Protein AF-A0A967XP39-F1 (afdb_monomer_lite)

Radius of gyration: 15.96 Å; chains: 1; bounding box: 36×18×40 Å

Sequence (57 aa):
MSGDRWDWRVAHFDRLSGTDDLRLGIEAGQSVDEITAGWPDQLTAFEALRSPYLIYP

Structure (mmCIF, N/CA/C/O backbone):
data_AF-A0A967XP39-F1
#
_entry.id   AF-A0A967XP39-F1
#
loop_
_atom_site.group_PDB
_atom_site.id
_atom_site.type_symbol
_atom_site.label_atom_id
_atom_site.label_alt_id
_atom_site.label_comp_id
_atom_site.label_asym_id
_atom_site.label_entity_id
_atom_site.label_seq_id
_atom_site.pdbx_PDB_ins_code
_atom_site.Cartn_x
_atom_site.Cartn_y
_atom_site.Cartn_z
_atom_site.occupancy
_atom_site.B_iso_or_equiv
_atom_site.auth_seq_id
_atom_site.auth_comp_id
_atom_site.auth_asym_id
_atom_site.auth_atom_id
_atom_site.pdbx_PDB_model_num
ATOM 1 N N . MET A 1 1 ? 17.475 13.554 -13.364 1.00 57.75 1 MET A N 1
ATOM 2 C CA . MET A 1 1 ? 17.121 12.139 -13.606 1.00 57.75 1 MET A CA 1
ATOM 3 C C . MET A 1 1 ? 18.322 11.288 -13.234 1.00 57.75 1 MET A C 1
ATOM 5 O O . MET A 1 1 ? 19.421 11.699 -13.584 1.00 57.75 1 MET A O 1
ATOM 9 N N . SER A 1 2 ? 18.150 10.156 -12.541 1.00 68.62 2 SER A N 1
ATOM 10 C CA . SER A 1 2 ? 19.276 9.269 -12.171 1.00 68.62 2 SER A CA 1
ATOM 11 C C . SER A 1 2 ? 20.047 8.686 -13.366 1.00 68.62 2 SER A C 1
ATOM 13 O O . SER A 1 2 ? 21.118 8.117 -13.161 1.00 68.62 2 SER A O 1
ATOM 15 N N . GLY A 1 3 ? 19.556 8.868 -14.599 1.00 78.44 3 GLY A N 1
ATOM 16 C CA . GLY A 1 3 ? 20.213 8.388 -15.815 1.00 78.44 3 GLY A CA 1
ATOM 17 C C . GLY A 1 3 ? 20.429 6.876 -15.773 1.00 78.44 3 GLY A C 1
ATOM 18 O O . GLY A 1 3 ? 19.726 6.161 -15.064 1.00 78.44 3 GLY A O 1
ATOM 19 N N . ASP A 1 4 ? 21.453 6.407 -16.477 1.00 83.81 4 ASP A N 1
ATOM 20 C CA . ASP A 1 4 ? 21.735 4.976 -16.668 1.00 83.81 4 ASP A CA 1
ATOM 21 C C . ASP A 1 4 ? 22.224 4.246 -15.402 1.00 83.81 4 ASP A C 1
ATOM 23 O O . ASP A 1 4 ? 22.504 3.053 -15.436 1.00 83.81 4 ASP A O 1
ATOM 27 N N . ARG A 1 5 ? 22.378 4.956 -14.276 1.00 82.81 5 ARG A N 1
ATOM 28 C CA . ARG A 1 5 ? 22.857 4.404 -12.994 1.00 82.81 5 ARG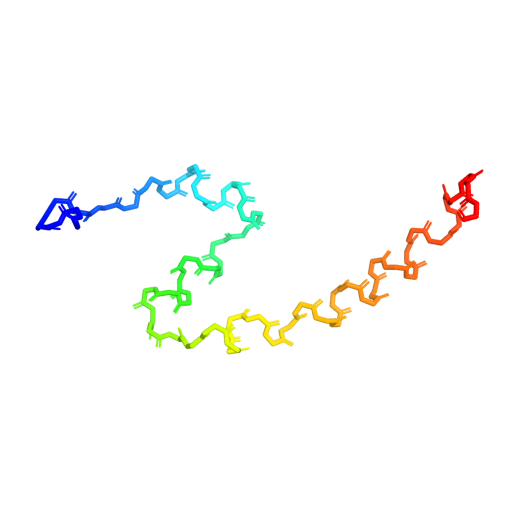 A CA 1
ATOM 29 C C . ARG A 1 5 ? 21.744 4.222 -11.967 1.00 82.81 5 ARG A C 1
ATOM 31 O O . ARG A 1 5 ? 22.028 4.084 -10.777 1.00 82.81 5 ARG A O 1
ATOM 38 N N . TRP A 1 6 ? 20.491 4.316 -12.393 1.00 85.50 6 TRP A N 1
ATOM 39 C CA . TRP A 1 6 ? 19.372 4.078 -11.499 1.00 85.50 6 TRP A CA 1
ATOM 40 C C . TRP A 1 6 ? 19.281 2.591 -11.146 1.00 85.50 6 TRP A C 1
ATOM 42 O O . TRP A 1 6 ? 19.294 1.740 -12.029 1.00 85.50 6 TRP A O 1
ATOM 52 N N . ASP A 1 7 ? 19.190 2.313 -9.849 1.00 89.88 7 ASP A N 1
ATOM 53 C CA . ASP A 1 7 ? 18.947 0.984 -9.303 1.00 89.88 7 ASP A CA 1
ATOM 54 C C . ASP A 1 7 ? 18.205 1.120 -7.968 1.00 89.88 7 ASP A C 1
ATOM 56 O O . ASP A 1 7 ? 18.325 2.134 -7.262 1.00 89.88 7 ASP A O 1
ATOM 60 N N . TRP A 1 8 ? 17.439 0.099 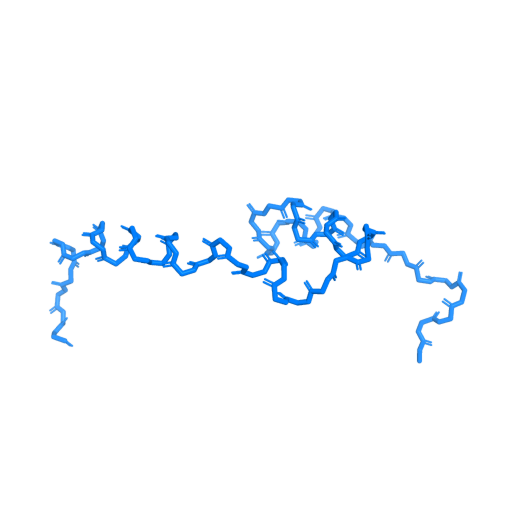-7.606 1.00 92.44 8 TRP A N 1
ATOM 61 C CA . TRP A 1 8 ? 16.708 0.063 -6.354 1.00 92.44 8 TRP A CA 1
ATOM 62 C C . TRP A 1 8 ? 17.644 -0.165 -5.173 1.00 92.44 8 TRP A C 1
ATOM 64 O O . TRP A 1 8 ? 18.488 -1.058 -5.143 1.00 92.44 8 TRP A O 1
ATOM 74 N N . ARG A 1 9 ? 17.386 0.553 -4.081 1.00 94.94 9 ARG A N 1
ATOM 75 C CA . ARG A 1 9 ? 17.811 0.108 -2.749 1.00 94.94 9 ARG A CA 1
ATOM 76 C C . ARG A 1 9 ? 16.770 -0.870 -2.207 1.00 94.94 9 ARG A C 1
ATOM 78 O O . ARG A 1 9 ? 16.097 -0.538 -1.239 1.00 94.94 9 ARG A O 1
ATOM 85 N N . VAL A 1 10 ? 16.643 -2.042 -2.840 1.00 94.62 10 VAL A N 1
ATOM 86 C CA . VAL A 1 10 ? 15.554 -3.029 -2.640 1.00 94.62 10 VAL A CA 1
ATOM 87 C C . VAL A 1 10 ? 15.185 -3.200 -1.165 1.00 94.62 10 VAL A C 1
ATOM 89 O O . VAL A 1 10 ? 14.081 -2.860 -0.763 1.00 94.62 10 VAL A O 1
ATOM 92 N N . ALA A 1 11 ? 16.147 -3.592 -0.324 1.00 95.25 11 ALA A N 1
ATOM 93 C CA . ALA A 1 11 ? 15.895 -3.837 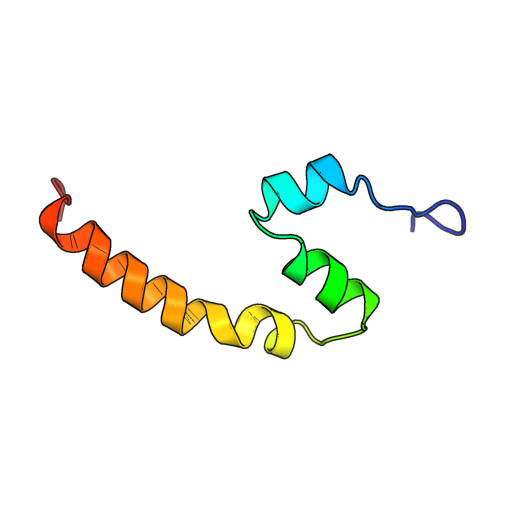1.098 1.00 95.25 11 ALA A CA 1
ATOM 94 C C . ALA A 1 11 ? 15.384 -2.606 1.872 1.00 95.25 11 ALA A C 1
ATOM 96 O O . ALA A 1 11 ? 14.651 -2.748 2.846 1.00 95.25 11 ALA A O 1
ATOM 97 N N . HIS A 1 12 ? 15.788 -1.397 1.476 1.00 95.88 12 HIS A N 1
ATOM 98 C CA . HIS A 1 12 ? 15.310 -0.168 2.107 1.00 95.88 12 HIS A CA 1
ATOM 99 C C . HIS A 1 12 ? 13.937 0.237 1.580 1.00 95.88 12 HIS A C 1
ATOM 101 O O . HIS A 1 12 ? 13.101 0.668 2.366 1.00 95.88 12 HIS A O 1
ATOM 107 N N . PHE A 1 13 ? 13.716 0.098 0.273 1.00 96.88 13 PHE A N 1
ATOM 108 C CA . PHE A 1 13 ? 12.455 0.447 -0.365 1.00 96.88 13 PHE A CA 1
ATOM 109 C C . PHE A 1 13 ? 11.331 -0.462 0.134 1.00 96.88 13 PHE A C 1
ATOM 111 O O . PHE A 1 13 ? 10.395 0.028 0.757 1.00 96.88 13 PHE A O 1
ATOM 118 N N . ASP A 1 14 ? 11.498 -1.779 0.003 1.00 97.56 14 ASP A N 1
ATOM 119 C CA . ASP A 1 14 ? 10.481 -2.765 0.379 1.00 97.56 14 ASP A CA 1
ATOM 120 C C . ASP A 1 14 ? 10.171 -2.682 1.889 1.00 97.56 14 ASP A C 1
ATOM 122 O O . ASP A 1 14 ? 9.025 -2.801 2.318 1.00 97.56 14 ASP A O 1
ATOM 126 N N . ARG A 1 15 ? 11.175 -2.363 2.723 1.00 97.44 15 ARG A N 1
ATOM 127 C CA . ARG A 1 15 ? 10.981 -2.141 4.166 1.00 97.44 15 ARG A CA 1
ATOM 128 C C . ARG A 1 15 ? 10.177 -0.880 4.485 1.00 97.44 15 ARG A C 1
ATOM 130 O O . ARG A 1 15 ? 9.418 -0.895 5.450 1.00 97.44 15 ARG A O 1
ATOM 137 N N . LEU A 1 16 ? 10.378 0.210 3.746 1.00 97.44 16 LEU A N 1
ATOM 138 C CA . LEU A 1 16 ? 9.600 1.441 3.927 1.00 97.44 16 LEU A CA 1
ATOM 139 C C . LEU A 1 16 ? 8.159 1.254 3.448 1.00 97.44 16 LEU A C 1
ATOM 141 O O . LEU A 1 16 ? 7.238 1.753 4.087 1.00 97.44 16 LEU A O 1
ATOM 145 N N . SER A 1 17 ? 7.979 0.522 2.352 1.00 95.56 17 SER A N 1
ATOM 146 C CA . SER A 1 17 ? 6.675 0.210 1.769 1.00 95.56 17 SER A CA 1
ATOM 147 C C . SER A 1 17 ? 5.911 -0.866 2.541 1.00 95.56 17 SER A C 1
ATOM 149 O O . SER A 1 17 ? 4.696 -0.958 2.410 1.00 95.56 17 SER A O 1
ATOM 151 N N . GLY A 1 18 ? 6.606 -1.676 3.343 1.00 95.69 18 GLY A N 1
ATOM 152 C CA . GLY A 1 18 ? 6.025 -2.802 4.077 1.00 95.69 18 GLY A CA 1
ATOM 153 C C . GLY A 1 18 ? 5.731 -4.033 3.210 1.00 95.69 18 GLY A C 1
ATOM 154 O O . GLY A 1 18 ? 5.199 -5.010 3.728 1.00 95.69 18 GLY A O 1
ATOM 155 N N . THR A 1 19 ? 6.075 -3.991 1.921 1.00 95.81 19 THR A N 1
ATOM 156 C CA . THR A 1 19 ? 5.904 -5.058 0.924 1.00 95.81 19 THR A CA 1
ATOM 157 C C . THR A 1 19 ? 6.834 -4.803 -0.271 1.00 95.81 19 THR A C 1
ATOM 159 O O . THR A 1 19 ? 7.250 -3.664 -0.502 1.00 95.81 19 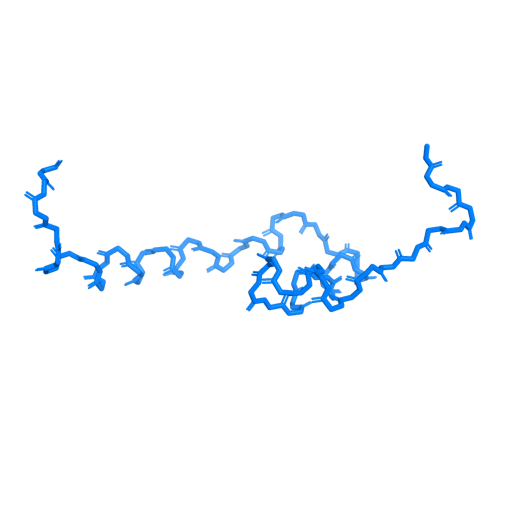THR A O 1
ATOM 162 N N . ASP A 1 20 ? 7.154 -5.843 -1.038 1.00 97.31 20 ASP A N 1
ATOM 163 C CA . ASP A 1 20 ? 7.821 -5.749 -2.340 1.00 97.31 20 ASP A CA 1
ATOM 164 C C . ASP A 1 20 ? 6.845 -5.487 -3.500 1.00 97.31 20 ASP A C 1
ATOM 166 O O . ASP A 1 20 ? 7.274 -5.014 -4.556 1.00 97.31 20 ASP A O 1
ATOM 170 N N . ASP A 1 21 ? 5.539 -5.692 -3.294 1.00 96.25 21 ASP A N 1
ATOM 171 C CA . ASP A 1 21 ? 4.494 -5.502 -4.311 1.00 96.25 21 ASP A CA 1
ATOM 172 C C . ASP A 1 21 ? 4.545 -4.113 -4.961 1.00 96.25 21 ASP A C 1
ATOM 174 O O . ASP A 1 21 ? 4.383 -3.982 -6.172 1.00 96.25 21 ASP A O 1
ATOM 178 N N . LEU A 1 22 ? 4.829 -3.061 -4.178 1.00 96.50 22 LEU A N 1
ATOM 179 C CA . LEU A 1 22 ? 4.935 -1.695 -4.700 1.00 96.50 22 LEU A CA 1
ATOM 180 C C . LEU A 1 22 ? 6.073 -1.568 -5.720 1.00 96.50 22 LEU A C 1
ATOM 182 O O . LEU A 1 22 ? 5.904 -0.955 -6.773 1.00 96.50 22 LEU A O 1
ATOM 186 N N . ARG A 1 23 ? 7.243 -2.137 -5.414 1.00 97.12 23 ARG A N 1
ATOM 187 C CA . ARG A 1 23 ? 8.405 -2.093 -6.306 1.00 97.12 23 ARG A CA 1
ATOM 188 C C . ARG A 1 23 ? 8.146 -2.924 -7.555 1.00 97.12 23 ARG A C 1
ATOM 190 O O . ARG A 1 23 ? 8.389 -2.443 -8.660 1.00 97.12 23 ARG A O 1
ATOM 197 N N . LEU A 1 24 ? 7.631 -4.139 -7.373 1.00 97.19 24 LEU A N 1
ATOM 198 C CA . LEU A 1 24 ? 7.316 -5.055 -8.466 1.00 97.19 24 LEU A CA 1
ATOM 199 C C . LEU A 1 24 ? 6.256 -4.468 -9.405 1.00 97.19 24 LEU A C 1
ATOM 201 O O . LEU A 1 24 ? 6.387 -4.599 -10.618 1.00 97.19 24 LEU A O 1
ATOM 205 N N . GLY A 1 25 ? 5.261 -3.754 -8.876 1.00 97.38 25 GLY A N 1
ATOM 206 C CA . GLY A 1 25 ? 4.257 -3.073 -9.690 1.00 97.38 25 GLY A CA 1
ATOM 207 C C . GLY A 1 25 ? 4.830 -1.934 -10.533 1.00 97.38 25 GLY A C 1
ATOM 208 O O . GLY A 1 25 ? 4.510 -1.815 -11.717 1.00 97.38 25 GLY A O 1
ATOM 209 N N . ILE A 1 26 ? 5.750 -1.145 -9.966 1.00 96.44 26 ILE A N 1
ATOM 210 C CA . ILE A 1 26 ? 6.474 -0.099 -10.708 1.00 96.44 26 ILE A CA 1
ATOM 211 C C . ILE A 1 26 ? 7.350 -0.720 -11.805 1.00 96.44 26 ILE A C 1
ATOM 213 O O . ILE A 1 26 ? 7.337 -0.246 -12.940 1.00 96.44 26 ILE A O 1
ATOM 217 N N . GLU A 1 27 ? 8.093 -1.786 -11.492 1.00 95.88 27 GLU A N 1
ATOM 218 C CA . GLU A 1 27 ? 8.921 -2.519 -12.464 1.00 95.88 27 GLU A CA 1
ATOM 219 C C . GLU A 1 27 ? 8.082 -3.141 -13.589 1.00 95.88 27 GLU A C 1
ATOM 221 O O . GLU A 1 27 ? 8.514 -3.164 -14.742 1.00 95.88 27 GLU A O 1
ATOM 226 N N . ALA A 1 28 ? 6.867 -3.597 -13.275 1.00 97.25 28 ALA A N 1
ATOM 227 C CA . ALA A 1 28 ? 5.907 -4.127 -14.238 1.00 97.25 28 ALA A CA 1
ATOM 228 C C . ALA A 1 28 ? 5.213 -3.040 -15.084 1.00 97.25 28 ALA A C 1
ATOM 230 O O . ALA A 1 28 ? 4.461 -3.373 -16.000 1.00 97.25 28 ALA A O 1
ATOM 231 N N . GLY A 1 29 ? 5.456 -1.754 -14.808 1.00 97.31 29 GLY A N 1
ATOM 232 C CA . GLY A 1 29 ? 4.854 -0.639 -15.539 1.00 97.31 29 GLY A CA 1
ATOM 233 C C . GLY A 1 29 ? 3.377 -0.408 -15.215 1.00 97.31 29 GLY A C 1
ATOM 234 O O . GLY A 1 29 ? 2.674 0.200 -16.022 1.00 97.31 29 GLY A O 1
ATOM 235 N N . GLN A 1 30 ? 2.907 -0.887 -14.061 1.00 98.12 30 GLN A N 1
ATOM 236 C CA . GLN A 1 30 ? 1.550 -0.618 -13.597 1.00 98.12 30 GLN A CA 1
ATOM 237 C C . GLN A 1 30 ? 1.357 0.878 -13.337 1.00 98.12 30 GLN A C 1
ATOM 239 O O . GLN A 1 30 ? 2.261 1.596 -12.896 1.00 98.12 30 GLN A O 1
ATOM 244 N N . SER A 1 31 ? 0.149 1.353 -13.603 1.00 98.00 31 SER A N 1
ATOM 245 C CA . SER A 1 31 ? -0.280 2.697 -13.242 1.00 98.00 31 SER A CA 1
ATOM 246 C C . SER A 1 31 ? -0.417 2.849 -11.726 1.00 98.00 31 SER A C 1
ATOM 248 O O . SER A 1 31 ? -0.575 1.880 -10.982 1.00 98.00 31 SER A O 1
ATOM 250 N N . VAL A 1 32 ? -0.399 4.098 -11.257 1.00 97.19 32 VAL A N 1
ATOM 251 C CA . VAL A 1 32 ? -0.632 4.413 -9.839 1.00 97.19 32 VAL A CA 1
ATOM 252 C C . VAL A 1 32 ? -1.982 3.863 -9.372 1.00 97.19 32 VAL A C 1
ATOM 254 O O . VAL A 1 32 ? -2.067 3.305 -8.281 1.00 97.19 32 VAL A O 1
ATOM 257 N N . ASP A 1 33 ? -3.016 3.965 -10.207 1.00 97.81 33 ASP A N 1
ATOM 258 C CA . ASP A 1 33 ? -4.355 3.476 -9.876 1.00 97.81 33 ASP A CA 1
ATOM 259 C C . ASP A 1 33 ? -4.365 1.952 -9.690 1.00 97.81 33 ASP A C 1
ATOM 261 O O . ASP A 1 33 ? -4.945 1.459 -8.728 1.00 97.81 33 ASP A O 1
ATOM 265 N N . GLU A 1 34 ? -3.663 1.196 -10.539 1.00 97.75 34 GLU A N 1
ATOM 266 C CA . GLU A 1 34 ? -3.551 -0.265 -10.411 1.00 97.75 34 GLU A CA 1
ATOM 267 C C . GLU A 1 34 ? -2.786 -0.685 -9.152 1.00 97.75 34 GLU A C 1
ATOM 269 O O . GLU A 1 34 ? -3.223 -1.587 -8.438 1.00 97.75 34 GLU A O 1
ATOM 274 N N . ILE A 1 35 ? -1.673 -0.012 -8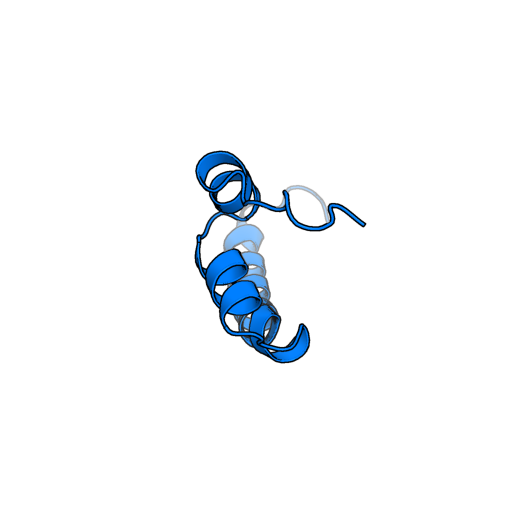.847 1.00 97.75 35 ILE A N 1
ATOM 275 C CA . ILE A 1 35 ? -0.850 -0.298 -7.661 1.00 97.75 35 ILE A CA 1
ATOM 276 C C . ILE A 1 35 ? -1.621 0.002 -6.367 1.00 97.75 35 ILE A C 1
ATOM 278 O O . ILE A 1 35 ? -1.466 -0.695 -5.363 1.00 97.75 35 ILE A O 1
ATOM 282 N N . THR A 1 36 ? -2.448 1.049 -6.374 1.00 96.62 36 THR A N 1
ATOM 283 C CA . THR A 1 36 ? -3.162 1.531 -5.181 1.00 96.62 36 THR A CA 1
ATOM 284 C C . THR A 1 36 ? -4.585 0.989 -5.050 1.00 96.62 36 THR A C 1
ATOM 286 O O . THR A 1 36 ? -5.205 1.176 -4.003 1.00 96.62 36 THR A O 1
ATOM 289 N N . ALA A 1 37 ? -5.094 0.262 -6.051 1.00 96.81 37 ALA A N 1
ATOM 290 C CA . ALA A 1 37 ? -6.474 -0.227 -6.102 1.00 96.81 37 ALA A CA 1
ATOM 291 C C . ALA A 1 37 ? -6.898 -1.051 -4.873 1.00 96.81 37 ALA A C 1
ATOM 293 O O . ALA A 1 37 ? -8.061 -1.007 -4.482 1.00 96.81 37 ALA A O 1
ATOM 294 N N . GLY A 1 38 ? -5.971 -1.787 -4.248 1.00 93.56 38 GLY A N 1
ATOM 295 C CA . GLY A 1 38 ? -6.250 -2.604 -3.059 1.00 93.56 38 GLY A CA 1
ATOM 296 C C . GLY A 1 38 ? -6.191 -1.852 -1.723 1.00 93.56 38 GLY A C 1
ATOM 297 O O . GLY A 1 38 ? -6.606 -2.388 -0.695 1.00 93.56 38 GLY A O 1
ATOM 298 N N . TRP A 1 39 ? -5.672 -0.623 -1.699 1.00 96.00 39 TRP A N 1
ATOM 299 C CA . TRP A 1 39 ? -5.468 0.126 -0.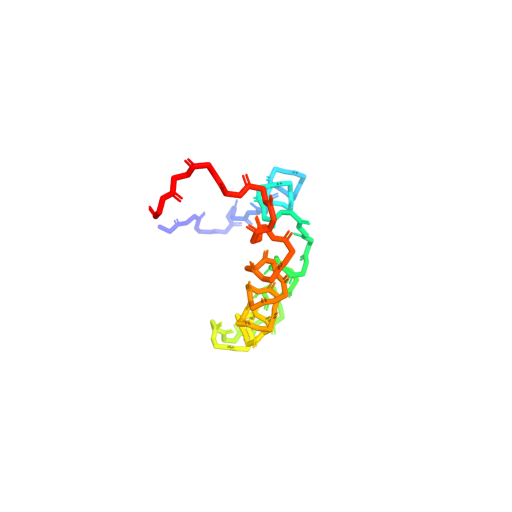455 1.00 96.00 39 TRP A CA 1
ATOM 300 C C . TRP A 1 39 ? -6.772 0.538 0.243 1.00 96.00 39 TRP A C 1
ATOM 302 O O . TRP A 1 39 ? -6.806 0.456 1.471 1.00 96.00 39 TRP A O 1
ATOM 312 N N . PRO A 1 40 ? -7.853 0.947 -0.455 1.00 97.75 40 PRO A N 1
ATOM 313 C CA . PRO A 1 40 ? -9.112 1.308 0.200 1.00 97.75 40 PRO A CA 1
ATOM 314 C C . PRO A 1 40 ? -9.710 0.177 1.049 1.00 97.75 40 PRO A C 1
ATOM 316 O O . PRO A 1 40 ? -10.170 0.423 2.167 1.00 97.75 40 PRO A O 1
ATOM 319 N N . ASP A 1 41 ? -9.646 -1.064 0.563 1.00 97.38 41 ASP A N 1
ATOM 320 C CA . ASP A 1 41 ? -10.154 -2.235 1.287 1.00 97.38 41 ASP A CA 1
ATOM 321 C C . ASP A 1 41 ? -9.301 -2.530 2.528 1.00 97.38 41 ASP A C 1
ATOM 323 O O . ASP A 1 41 ? -9.827 -2.763 3.620 1.00 97.38 41 ASP A O 1
ATOM 327 N N . GLN A 1 42 ? -7.974 -2.452 2.389 1.00 96.69 42 GLN A N 1
ATOM 328 C CA . GLN A 1 42 ? -7.034 -2.611 3.503 1.00 96.69 42 GLN A CA 1
ATOM 329 C C . GLN A 1 42 ? -7.208 -1.512 4.558 1.00 96.69 42 GLN A C 1
ATOM 331 O O . GLN A 1 42 ? -7.194 -1.802 5.756 1.00 96.69 42 GLN A O 1
ATOM 336 N N . LEU A 1 43 ? -7.411 -0.264 4.127 1.00 97.81 43 LEU A N 1
ATOM 337 C CA . LEU A 1 43 ? -7.664 0.868 5.012 1.00 97.81 43 LEU A CA 1
ATOM 338 C C . LEU A 1 43 ? -8.976 0.674 5.770 1.00 97.81 43 LEU A C 1
ATOM 340 O O . LEU A 1 43 ? -8.985 0.795 6.990 1.00 97.81 43 LEU A O 1
ATOM 344 N N . THR A 1 44 ? -10.048 0.285 5.079 1.00 98.38 44 THR A N 1
ATOM 345 C CA . THR A 1 44 ? -11.351 0.000 5.698 1.00 98.38 44 THR A CA 1
ATOM 346 C C . THR A 1 44 ? -11.234 -1.110 6.749 1.00 98.38 44 THR A C 1
ATOM 348 O O . THR A 1 44 ? -11.742 -0.979 7.866 1.00 98.38 44 THR A O 1
ATOM 351 N N . ALA A 1 45 ? -10.513 -2.192 6.437 1.00 98.31 45 ALA A N 1
ATOM 352 C CA . ALA A 1 45 ? -10.258 -3.276 7.385 1.00 98.31 45 ALA A CA 1
ATOM 353 C C . ALA A 1 45 ? -9.444 -2.802 8.602 1.00 98.31 45 ALA A C 1
ATOM 355 O O . ALA A 1 45 ? -9.762 -3.153 9.742 1.00 98.31 45 ALA A O 1
ATOM 356 N N . PHE A 1 46 ? -8.420 -1.975 8.383 1.00 97.94 46 PHE A N 1
ATOM 357 C CA . PHE A 1 46 ? -7.607 -1.412 9.458 1.00 97.94 46 PHE A CA 1
ATOM 358 C C . PHE A 1 46 ? -8.390 -0.422 10.329 1.00 97.94 46 PHE A C 1
ATOM 360 O O . PHE A 1 46 ? -8.225 -0.405 11.548 1.00 97.94 46 PHE A O 1
ATOM 367 N N . GLU A 1 47 ? -9.275 0.376 9.739 1.00 98.00 47 GLU A N 1
ATOM 368 C CA . GLU A 1 47 ? -10.155 1.293 10.461 1.00 98.00 47 GLU A CA 1
ATOM 369 C C . GLU A 1 47 ? -11.120 0.552 11.389 1.00 98.00 47 GLU A C 1
ATOM 371 O O . GLU A 1 47 ? -11.267 0.933 12.554 1.00 98.00 47 GLU A O 1
ATOM 376 N N . ALA A 1 48 ? -11.709 -0.548 10.917 1.00 98.06 48 ALA A N 1
ATOM 377 C CA . ALA A 1 48 ? -12.523 -1.424 11.753 1.00 98.06 48 ALA A CA 1
ATOM 378 C C . ALA A 1 48 ? -11.691 -2.064 12.878 1.00 98.06 48 ALA A C 1
ATOM 380 O O . ALA A 1 48 ? -12.117 -2.075 14.034 1.00 98.06 48 ALA A O 1
ATOM 381 N N . LEU A 1 49 ? -10.480 -2.538 12.563 1.00 98.25 49 LEU A N 1
ATOM 382 C CA . LEU A 1 49 ? -9.570 -3.149 13.534 1.00 98.25 49 LEU A CA 1
ATOM 383 C C . LEU A 1 49 ? -9.135 -2.166 14.629 1.00 98.25 49 LEU A C 1
ATOM 385 O O . LEU A 1 49 ? -9.075 -2.546 15.796 1.00 98.25 49 LEU A O 1
ATOM 389 N N . ARG A 1 50 ? -8.820 -0.913 14.276 1.00 97.94 50 ARG A N 1
ATOM 390 C CA . ARG A 1 50 ? -8.334 0.089 15.241 1.00 97.94 50 ARG A CA 1
ATOM 391 C C . ARG A 1 50 ? -9.440 0.661 16.129 1.00 97.94 50 ARG A C 1
ATOM 393 O O . ARG A 1 50 ? -9.122 1.211 17.179 1.00 97.94 50 ARG A O 1
ATOM 400 N N . SER A 1 51 ? -10.709 0.541 15.730 1.00 97.75 51 SER A N 1
ATOM 401 C CA . SER A 1 51 ? -11.858 1.167 16.403 1.00 97.75 51 SER A CA 1
ATOM 402 C C . SER A 1 51 ? -11.930 0.912 17.923 1.00 97.75 51 SER A C 1
ATOM 404 O O . SER A 1 51 ? -12.086 1.888 18.659 1.00 97.75 51 SER A O 1
ATOM 406 N N . PRO A 1 52 ? -11.726 -0.317 18.446 1.00 97.38 52 PRO A N 1
ATOM 407 C CA . PRO A 1 52 ? -11.783 -0.584 19.889 1.00 97.38 52 PRO A CA 1
ATOM 408 C C . PRO A 1 52 ? -10.635 0.037 20.698 1.00 97.38 52 PRO A C 1
ATOM 410 O O . PRO A 1 52 ? -10.690 0.051 21.926 1.00 97.38 52 PRO A O 1
ATOM 413 N N . TYR A 1 53 ? -9.580 0.506 20.028 1.00 97.50 53 TYR A N 1
ATOM 414 C CA . TYR A 1 53 ? -8.355 1.009 20.651 1.00 97.50 53 TYR A CA 1
ATOM 415 C C . TYR A 1 53 ? -8.248 2.541 20.615 1.00 97.50 53 TYR A C 1
ATOM 417 O O . TYR A 1 53 ? -7.248 3.097 21.072 1.00 97.50 53 TYR A O 1
ATOM 425 N N . LEU A 1 54 ? -9.252 3.240 20.074 1.00 97.31 54 LEU A N 1
ATOM 426 C CA . LEU A 1 54 ? -9.272 4.700 20.025 1.00 97.31 54 LEU A CA 1
ATOM 427 C C . LEU A 1 54 ? -9.580 5.281 21.411 1.00 97.31 54 LEU A C 1
ATOM 429 O O . LEU A 1 54 ? -10.597 4.971 22.023 1.00 97.31 54 LEU A O 1
ATOM 433 N N . ILE A 1 55 ? -8.695 6.154 21.891 1.00 97.56 55 ILE A N 1
ATOM 434 C CA . ILE A 1 55 ? -8.849 6.881 23.166 1.00 97.56 55 ILE A CA 1
ATOM 435 C C . ILE A 1 55 ? -9.208 8.359 22.966 1.00 97.56 55 ILE A C 1
ATOM 437 O O . ILE A 1 55 ? -9.484 9.068 23.932 1.00 97.56 55 ILE A O 1
ATOM 441 N N . TYR A 1 56 ? -9.208 8.814 21.713 1.00 95.56 56 TYR A N 1
ATOM 442 C CA . TYR A 1 56 ? -9.611 10.153 21.307 1.00 95.56 56 TYR A CA 1
ATOM 443 C C . TYR A 1 56 ? -10.710 10.035 20.246 1.00 95.56 56 TYR A C 1
ATOM 445 O O . TYR A 1 56 ? -10.597 9.144 19.396 1.00 95.56 56 TYR A O 1
ATOM 453 N N . PRO A 1 57 ? -11.753 10.886 20.314 1.00 84.00 57 PRO A N 1
ATOM 454 C CA . PRO A 1 57 ? -12.716 11.038 19.229 1.00 84.00 57 PRO A CA 1
ATOM 455 C C . PRO A 1 57 ? -12.048 11.427 17.908 1.00 84.00 57 PRO A C 1
ATOM 457 O O . PRO A 1 57 ? -11.064 12.204 17.953 1.00 84.00 57 PRO A O 1
#

Secondary structure (DSSP, 8-state):
--GGG----HHHHHHHHTSSHHHHHHHTT--HHHHHTTHHHHHHHHHHHHGGG----

pLDDT: mean 94.35, std 7.37, range [57.75, 98.38]

Foldseek 3Di:
DCPPPDDDPQVVVCVVVVHCLLVVCVVVVHDPCVSCVCVVVVVVVVCVVCVVVDPDD